Protein AF-A0A948RF99-F1 (afdb_monomer_lite)

Secondary structure (DSSP, 8-state):
--HHHHHHHHHHHHHHHHHHHHHHHHHHHHHHHHHHHTT--S--HHHHHHHHHHHHHHHHHTTS-HHHHHHTT-

Foldseek 3Di:
DDPVVVVVVVVVVVVVVVVVVVVVVVVLVVVQVVCVVVVHDNDDVVVLVVVLVVQLVVCVVVVHDSVVSVVVVD

Radius of gyration: 16.43 Å; chains: 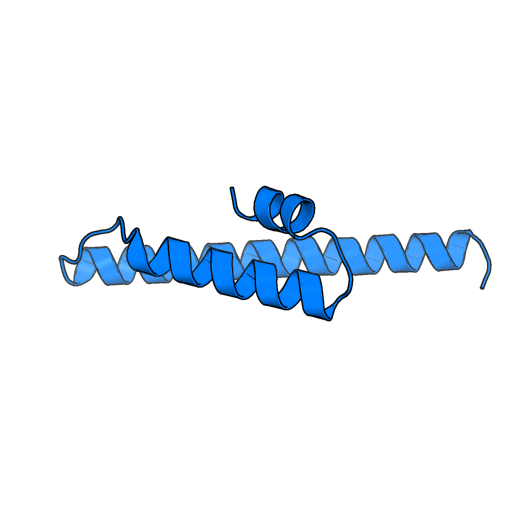1; bounding box: 36×20×45 Å

Structure (mmCIF, N/CA/C/O backbone):
data_AF-A0A948RF99-F1
#
_entry.id   AF-A0A948RF99-F1
#
loop_
_atom_site.group_PDB
_atom_site.id
_atom_site.type_symbol
_atom_site.label_atom_id
_atom_site.label_alt_id
_atom_site.label_comp_id
_atom_site.label_asym_id
_atom_site.label_entity_id
_atom_site.label_seq_id
_atom_site.pdbx_PDB_ins_code
_atom_site.Cartn_x
_atom_site.Cartn_y
_atom_site.Cartn_z
_atom_site.occupancy
_atom_site.B_iso_or_equiv
_atom_site.auth_seq_id
_atom_site.auth_comp_id
_atom_site.auth_asym_id
_atom_site.auth_atom_id
_atom_site.pdbx_PDB_model_num
ATOM 1 N N . MET A 1 1 ? 13.809 -13.672 -21.633 1.00 74.31 1 MET A N 1
ATOM 2 C CA . MET A 1 1 ? 12.599 -12.849 -21.449 1.00 74.31 1 MET A CA 1
ATOM 3 C C . MET A 1 1 ? 12.851 -11.536 -22.157 1.00 74.31 1 MET A C 1
ATOM 5 O O . MET A 1 1 ? 13.926 -10.981 -21.947 1.00 74.31 1 MET A O 1
ATOM 9 N N . ASN A 1 2 ? 11.972 -11.118 -23.064 1.00 95.12 2 ASN A N 1
ATOM 10 C CA . ASN A 1 2 ? 12.136 -9.838 -23.760 1.00 95.12 2 ASN A CA 1
ATOM 11 C C . ASN A 1 2 ? 11.529 -8.689 -22.925 1.00 95.12 2 ASN A C 1
ATOM 13 O O . ASN A 1 2 ? 10.983 -8.916 -21.845 1.00 95.12 2 ASN A O 1
ATOM 17 N N . LEU A 1 3 ? 11.657 -7.451 -23.406 1.00 97.12 3 LEU A N 1
ATOM 18 C CA . LEU A 1 3 ? 11.141 -6.274 -22.701 1.00 97.12 3 LEU A CA 1
ATOM 19 C C . LEU A 1 3 ? 9.614 -6.317 -22.520 1.00 97.12 3 LEU A C 1
ATOM 21 O O . LEU A 1 3 ? 9.111 -5.913 -21.474 1.00 97.12 3 LEU A O 1
ATOM 25 N N . ASP A 1 4 ? 8.883 -6.828 -23.506 1.00 97.81 4 ASP A N 1
ATOM 26 C CA . ASP A 1 4 ? 7.422 -6.884 -23.462 1.00 97.81 4 ASP A CA 1
ATOM 27 C C . ASP A 1 4 ? 6.921 -7.944 -22.474 1.00 97.81 4 ASP A C 1
ATOM 29 O O . ASP A 1 4 ? 5.936 -7.725 -21.773 1.00 97.81 4 ASP A O 1
ATOM 33 N N . ASP A 1 5 ? 7.635 -9.061 -22.342 1.00 97.88 5 ASP A N 1
ATOM 34 C CA . ASP A 1 5 ? 7.360 -10.082 -21.332 1.00 97.88 5 ASP A CA 1
ATOM 35 C C . ASP A 1 5 ? 7.564 -9.533 -19.909 1.00 97.88 5 ASP A C 1
ATOM 37 O O . ASP A 1 5 ? 6.799 -9.855 -19.000 1.00 97.88 5 ASP A O 1
ATOM 41 N N . LEU A 1 6 ? 8.599 -8.707 -19.702 1.00 98.06 6 LEU A N 1
ATOM 42 C CA . LEU A 1 6 ? 8.848 -8.053 -18.413 1.00 98.06 6 LEU A CA 1
ATOM 43 C C . LEU A 1 6 ? 7.753 -7.034 -18.088 1.00 98.06 6 LEU A C 1
ATOM 45 O O . LEU A 1 6 ? 7.279 -7.001 -16.956 1.00 98.06 6 LEU A O 1
ATOM 49 N N . ARG A 1 7 ? 7.313 -6.247 -19.077 1.00 97.94 7 ARG A N 1
ATOM 50 C CA . ARG A 1 7 ? 6.206 -5.292 -18.914 1.00 97.94 7 ARG A CA 1
ATOM 51 C C . ARG A 1 7 ? 4.904 -5.988 -18.532 1.00 97.94 7 ARG A C 1
ATOM 53 O O . ARG A 1 7 ? 4.285 -5.590 -17.558 1.00 97.94 7 ARG A O 1
ATOM 60 N N . LYS A 1 8 ? 4.558 -7.095 -19.195 1.00 98.19 8 LYS A N 1
ATOM 61 C CA . LYS A 1 8 ? 3.371 -7.890 -18.833 1.00 98.19 8 LYS A CA 1
ATOM 62 C C . LYS A 1 8 ? 3.416 -8.389 -17.393 1.00 98.19 8 LYS A C 1
ATOM 64 O O . LYS A 1 8 ? 2.410 -8.340 -16.698 1.00 98.19 8 LYS A O 1
ATOM 69 N N . LYS A 1 9 ? 4.584 -8.838 -16.924 1.00 98.25 9 LYS A N 1
ATOM 70 C CA . LYS A 1 9 ? 4.755 -9.245 -15.523 1.00 98.25 9 LYS A CA 1
ATOM 71 C C . LYS A 1 9 ? 4.557 -8.092 -14.543 1.00 98.25 9 LYS A C 1
ATOM 73 O O . LYS A 1 9 ? 4.023 -8.320 -13.460 1.00 98.25 9 LYS A O 1
ATOM 78 N N . ILE A 1 10 ? 4.992 -6.885 -14.903 1.00 97.81 10 ILE A N 1
ATOM 79 C CA . ILE A 1 10 ? 4.736 -5.680 -14.106 1.00 97.81 10 ILE A CA 1
ATOM 80 C C . ILE A 1 10 ? 3.230 -5.417 -14.063 1.00 97.81 10 ILE A C 1
ATOM 82 O O . ILE A 1 10 ? 2.676 -5.384 -12.972 1.00 97.81 10 ILE A O 1
ATOM 86 N N . ASP A 1 11 ? 2.553 -5.383 -15.214 1.00 98.25 11 ASP A N 1
ATOM 87 C CA . ASP A 1 11 ? 1.103 -5.150 -15.286 1.00 98.25 11 ASP A CA 1
ATOM 88 C C . ASP A 1 11 ? 0.307 -6.177 -14.451 1.00 98.25 11 ASP A C 1
ATOM 90 O O . ASP A 1 11 ? -0.641 -5.840 -13.738 1.00 98.25 11 ASP A O 1
ATOM 94 N N . GLU A 1 12 ? 0.707 -7.451 -14.503 1.00 98.50 12 GLU A N 1
ATOM 95 C CA . GLU A 1 12 ? 0.120 -8.523 -13.693 1.00 98.50 12 GLU A CA 1
ATOM 96 C C . GLU A 1 12 ? 0.361 -8.323 -12.192 1.00 98.50 12 GLU A C 1
ATOM 98 O O . GLU A 1 12 ? -0.532 -8.587 -11.382 1.00 98.50 12 GLU A O 1
ATOM 103 N N . THR A 1 13 ? 1.556 -7.865 -11.817 1.00 98.12 13 THR A N 1
ATOM 104 C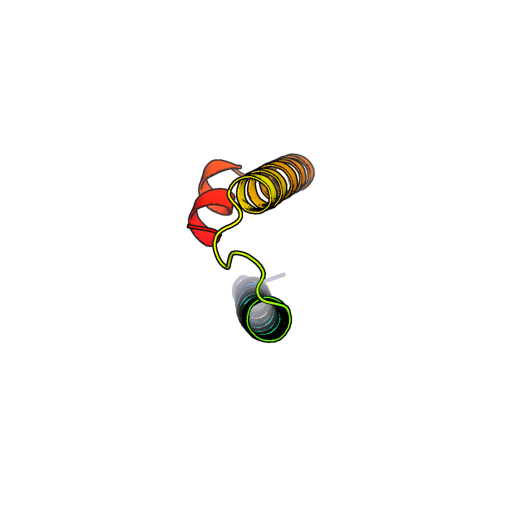 CA . THR A 1 13 ? 1.914 -7.571 -10.424 1.00 98.12 13 THR A CA 1
ATOM 105 C C . THR A 1 13 ? 1.121 -6.373 -9.910 1.00 98.12 13 THR A C 1
ATOM 107 O O . THR A 1 13 ? 0.525 -6.448 -8.836 1.00 98.12 13 THR A O 1
ATOM 110 N N . ASP A 1 14 ? 1.007 -5.311 -10.702 1.00 97.75 14 ASP A N 1
ATOM 111 C CA . ASP A 1 14 ? 0.244 -4.110 -10.360 1.00 97.75 14 ASP A CA 1
ATOM 112 C C . ASP A 1 14 ? -1.242 -4.429 -10.164 1.00 97.75 14 ASP A C 1
ATOM 114 O O . ASP A 1 14 ? -1.867 -3.992 -9.191 1.00 97.75 14 ASP A O 1
ATOM 118 N N . ALA A 1 15 ? -1.812 -5.283 -11.018 1.00 98.31 15 ALA A N 1
ATOM 119 C CA . ALA A 1 15 ? -3.180 -5.761 -10.848 1.00 98.31 15 ALA A CA 1
ATOM 120 C C . ALA A 1 15 ? -3.374 -6.525 -9.523 1.00 98.31 15 ALA A C 1
ATOM 122 O O . ALA A 1 15 ? -4.435 -6.418 -8.897 1.00 98.31 15 ALA A O 1
ATOM 123 N N . GLN A 1 16 ? -2.374 -7.290 -9.077 1.00 98.38 16 GLN A N 1
ATOM 124 C CA . GLN A 1 16 ? -2.412 -7.973 -7.779 1.00 98.38 16 GLN A CA 1
ATOM 125 C C . GLN A 1 16 ? -2.303 -6.983 -6.618 1.00 98.38 16 GLN A C 1
ATOM 127 O O . GLN A 1 16 ? -3.082 -7.092 -5.670 1.00 98.38 16 GLN A O 1
ATOM 132 N N . ILE A 1 17 ? -1.417 -5.988 -6.714 1.00 95.25 17 ILE A N 1
ATOM 133 C CA . ILE A 1 17 ? -1.269 -4.928 -5.707 1.00 95.25 17 ILE A CA 1
ATOM 134 C C . ILE A 1 17 ? -2.611 -4.220 -5.488 1.00 95.25 17 ILE A C 1
ATOM 136 O O . ILE A 1 17 ? -3.088 -4.140 -4.356 1.00 95.25 17 ILE A O 1
ATOM 140 N N . VAL A 1 18 ? -3.279 -3.788 -6.563 1.00 96.62 18 VAL A N 1
ATOM 141 C CA . VAL A 1 18 ? -4.582 -3.106 -6.468 1.00 96.62 18 VAL A CA 1
ATOM 142 C C . VAL A 1 18 ? -5.642 -3.996 -5.811 1.00 96.62 18 VAL A C 1
ATOM 144 O O . VAL A 1 18 ? -6.407 -3.525 -4.964 1.00 96.62 18 VAL A O 1
ATOM 147 N N . ARG A 1 19 ? -5.689 -5.291 -6.151 1.00 98.00 19 ARG A N 1
ATOM 148 C CA . ARG A 1 19 ? -6.639 -6.238 -5.538 1.00 98.00 19 ARG A CA 1
ATOM 149 C C . ARG A 1 19 ? -6.397 -6.402 -4.040 1.00 98.00 19 ARG A C 1
ATOM 151 O O . ARG A 1 19 ? -7.360 -6.367 -3.276 1.00 98.00 19 ARG A O 1
ATOM 158 N N . LEU A 1 20 ? -5.138 -6.535 -3.627 1.00 96.50 20 LEU A N 1
ATOM 159 C CA . LEU A 1 20 ? -4.761 -6.683 -2.219 1.00 96.50 20 LEU A CA 1
ATOM 160 C C . LEU A 1 20 ? -5.058 -5.414 -1.412 1.00 96.50 20 LEU A C 1
ATOM 162 O O . LEU A 1 20 ? -5.553 -5.501 -0.288 1.00 96.50 20 LEU A O 1
ATOM 166 N N . ILE A 1 21 ? -4.827 -4.230 -1.987 1.00 93.19 21 ILE A N 1
ATOM 167 C CA . ILE A 1 21 ? -5.203 -2.956 -1.358 1.00 93.19 21 ILE A CA 1
ATOM 168 C C . ILE A 1 21 ? -6.722 -2.891 -1.165 1.00 93.19 21 ILE A C 1
ATOM 170 O O . ILE A 1 21 ? -7.189 -2.579 -0.069 1.00 93.19 21 ILE A O 1
ATOM 174 N N . ALA A 1 22 ? -7.503 -3.234 -2.193 1.00 95.88 22 ALA A N 1
ATOM 175 C CA . ALA A 1 22 ? -8.961 -3.241 -2.098 1.00 95.88 22 ALA A CA 1
ATOM 176 C C . ALA A 1 22 ? -9.471 -4.222 -1.028 1.00 95.88 22 ALA A C 1
ATOM 178 O O . ALA A 1 22 ? -10.393 -3.896 -0.282 1.00 95.88 22 ALA A O 1
ATOM 179 N N . GLU A 1 23 ? -8.870 -5.407 -0.924 1.00 97.31 23 GLU A N 1
ATOM 180 C CA . GLU A 1 23 ? -9.181 -6.376 0.131 1.00 97.31 23 GLU A CA 1
ATOM 181 C C . GLU A 1 23 ? -8.862 -5.819 1.524 1.00 97.31 23 GLU A C 1
ATOM 183 O O . GLU A 1 23 ? -9.718 -5.847 2.412 1.00 97.31 23 GLU A O 1
ATOM 188 N N . ARG A 1 24 ? -7.673 -5.228 1.703 1.00 94.94 24 ARG A N 1
ATOM 189 C CA . ARG A 1 24 ? -7.265 -4.594 2.964 1.00 94.94 24 ARG A CA 1
ATOM 190 C C . ARG A 1 24 ? -8.241 -3.499 3.397 1.00 94.94 24 ARG A C 1
ATOM 192 O O . ARG A 1 24 ? -8.546 -3.407 4.586 1.00 94.94 24 ARG A O 1
ATOM 199 N N . LEU A 1 25 ? -8.735 -2.687 2.460 1.00 92.38 25 LEU A N 1
ATOM 200 C CA . LEU A 1 25 ? -9.716 -1.636 2.748 1.00 92.38 25 LEU A CA 1
ATOM 201 C C . LEU A 1 25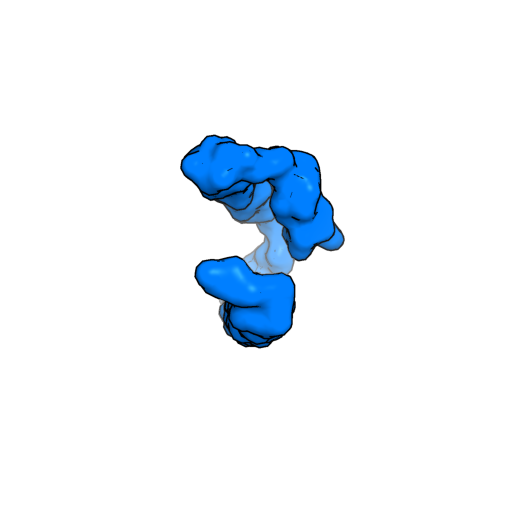 ? -11.048 -2.214 3.236 1.00 92.38 25 LEU A C 1
ATOM 203 O O . LEU A 1 25 ? -11.556 -1.755 4.255 1.00 92.38 25 LEU A O 1
ATOM 207 N N . ARG A 1 26 ? -11.571 -3.266 2.593 1.00 96.62 26 ARG A N 1
ATOM 208 C CA . ARG A 1 26 ? -12.807 -3.934 3.051 1.00 96.62 26 ARG A CA 1
ATOM 209 C C . ARG A 1 26 ? -12.657 -4.504 4.461 1.00 96.62 26 ARG A C 1
ATOM 211 O O . ARG A 1 26 ? -13.533 -4.312 5.296 1.00 96.62 26 ARG A O 1
ATOM 218 N N . ILE A 1 27 ? -11.521 -5.142 4.752 1.00 95.19 27 ILE A N 1
ATOM 219 C CA . ILE A 1 27 ? -11.226 -5.653 6.099 1.00 95.19 27 ILE A CA 1
ATOM 220 C C . ILE A 1 27 ? -11.178 -4.500 7.111 1.00 95.19 27 ILE A C 1
ATOM 222 O O . ILE A 1 27 ? -11.741 -4.611 8.198 1.00 95.19 27 ILE A O 1
ATOM 226 N N . ALA A 1 28 ? -10.530 -3.382 6.769 1.00 90.06 28 ALA A N 1
ATOM 227 C CA . ALA A 1 28 ? -10.467 -2.211 7.640 1.00 90.06 28 ALA A CA 1
ATOM 228 C C . ALA A 1 28 ? -11.858 -1.602 7.899 1.00 90.06 28 ALA A C 1
ATOM 230 O O . ALA A 1 28 ? -12.153 -1.216 9.033 1.00 90.06 28 ALA A O 1
ATOM 231 N N . GLU A 1 29 ? -12.729 -1.561 6.888 1.00 91.88 29 GLU A N 1
ATOM 232 C CA . GLU A 1 29 ? -14.124 -1.141 7.042 1.00 91.88 29 GLU A CA 1
ATOM 233 C C . GLU A 1 29 ? -14.891 -2.051 8.001 1.00 91.88 29 GLU A C 1
ATOM 235 O O . GLU A 1 29 ? -15.582 -1.552 8.891 1.00 91.88 29 GLU A O 1
ATOM 240 N N . ASP A 1 30 ? -14.753 -3.369 7.866 1.00 94.38 30 ASP A N 1
ATOM 241 C CA . ASP A 1 30 ? -15.436 -4.328 8.736 1.00 94.38 30 ASP A CA 1
ATOM 242 C C . ASP A 1 30 ? -14.915 -4.267 10.179 1.00 94.38 30 ASP A C 1
ATOM 244 O O . ASP A 1 30 ? -15.708 -4.292 11.124 1.00 94.38 30 ASP A O 1
ATOM 248 N N . VAL A 1 31 ? -13.607 -4.058 10.372 1.00 89.88 31 VAL A N 1
ATOM 249 C CA . VAL A 1 31 ? -13.029 -3.739 11.690 1.00 89.88 31 VAL A CA 1
ATOM 250 C 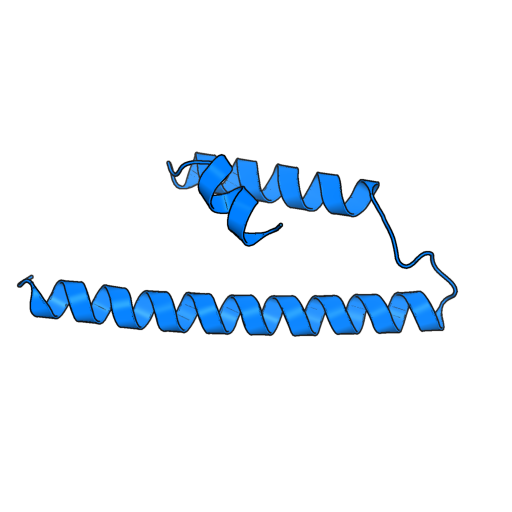C . VAL A 1 31 ? -13.643 -2.453 12.251 1.00 89.88 31 VAL A C 1
ATOM 252 O O . VAL A 1 31 ? -14.006 -2.400 13.428 1.00 89.88 31 VAL A O 1
ATOM 255 N N . GLY A 1 32 ? -13.798 -1.417 11.424 1.00 88.75 32 GLY A N 1
ATOM 256 C CA . GLY A 1 32 ? -14.428 -0.156 11.814 1.00 88.75 32 GLY A CA 1
ATOM 257 C C . GLY A 1 32 ? -15.895 -0.318 12.226 1.00 88.75 32 GLY A C 1
ATOM 258 O O . GLY A 1 32 ? -16.302 0.235 13.250 1.00 88.75 32 GLY A O 1
ATOM 259 N N . LYS A 1 33 ? -16.682 -1.101 11.476 1.00 90.81 33 LYS A N 1
ATOM 260 C CA . LYS A 1 33 ? -18.077 -1.439 11.817 1.00 90.81 33 LYS A CA 1
ATOM 261 C C . LYS A 1 33 ? -18.147 -2.183 13.147 1.00 90.81 33 LYS A C 1
ATOM 263 O O . LYS A 1 33 ? -18.866 -1.745 14.041 1.00 90.81 33 LYS A O 1
ATOM 268 N N . ASN A 1 34 ? -17.326 -3.220 13.319 1.00 91.12 34 ASN A N 1
ATOM 269 C CA . ASN A 1 34 ? -17.278 -3.995 14.555 1.00 91.12 34 ASN A CA 1
ATOM 270 C C . ASN A 1 34 ? -16.932 -3.116 15.770 1.00 91.12 34 ASN A C 1
ATOM 272 O O . ASN A 1 34 ? -17.613 -3.186 16.793 1.00 91.12 34 ASN A O 1
ATOM 276 N N . LYS A 1 35 ? -15.930 -2.233 15.654 1.00 87.38 35 LYS A N 1
ATOM 277 C CA . LYS A 1 35 ? -15.571 -1.294 16.729 1.00 87.38 35 LYS A CA 1
ATOM 278 C C . LYS A 1 35 ? -16.729 -0.366 17.100 1.00 87.38 35 LYS A C 1
ATOM 280 O O . LYS A 1 35 ? -16.970 -0.165 18.287 1.00 87.38 35 LYS A O 1
ATOM 285 N N . ARG A 1 36 ? -17.458 0.164 16.109 1.00 85.44 36 ARG A N 1
ATOM 286 C CA . ARG A 1 36 ? -18.632 1.026 16.342 1.00 85.44 36 ARG A CA 1
ATOM 287 C C . ARG A 1 36 ? -19.754 0.283 17.061 1.00 85.44 36 ARG A C 1
ATOM 289 O O . ARG A 1 36 ? -20.300 0.820 18.017 1.00 85.44 36 ARG A O 1
ATOM 296 N N . GLU A 1 37 ? -20.068 -0.936 16.631 1.00 87.94 37 GLU A N 1
ATOM 297 C CA . GLU A 1 37 ? -21.125 -1.763 17.233 1.00 87.94 37 GLU A CA 1
ATOM 298 C C . GLU A 1 37 ? -20.843 -2.101 18.703 1.00 87.94 37 GLU A C 1
ATOM 300 O O . GLU A 1 37 ? -21.765 -2.145 19.512 1.00 87.94 37 GLU A O 1
ATOM 305 N N . HIS A 1 38 ? -19.570 -2.279 19.065 1.00 83.56 38 HIS A N 1
ATOM 306 C CA . HIS A 1 38 ? -19.150 -2.637 20.424 1.00 83.56 38 HIS A CA 1
ATOM 307 C C . HIS A 1 38 ? -18.742 -1.425 21.283 1.00 83.56 38 HIS A C 1
ATOM 309 O O . HIS A 1 38 ? -18.255 -1.606 22.396 1.00 83.56 38 HIS A O 1
ATOM 315 N N . GLY A 1 39 ? -18.915 -0.191 20.788 1.00 73.69 39 GLY A N 1
ATOM 316 C CA . GLY A 1 39 ? -18.568 1.032 21.524 1.00 73.69 39 GLY A CA 1
ATOM 317 C C . GLY A 1 39 ? -17.063 1.241 21.754 1.00 73.69 39 GLY A C 1
ATOM 318 O O . GLY A 1 39 ? -16.677 2.017 22.627 1.00 73.69 39 GLY A O 1
ATOM 319 N N . ASN A 1 40 ? -16.207 0.563 20.987 1.00 75.19 40 ASN A N 1
ATOM 320 C CA . ASN A 1 40 ? -14.755 0.701 21.081 1.00 75.19 40 ASN A CA 1
ATOM 321 C C . ASN A 1 40 ? -14.275 1.993 20.403 1.00 75.19 40 ASN A C 1
ATOM 323 O O . ASN A 1 40 ? -14.872 2.472 19.435 1.00 75.19 40 ASN A O 1
ATOM 327 N N . GLN A 1 41 ? -13.143 2.534 20.865 1.00 77.38 41 GLN A N 1
ATOM 328 C CA . GLN A 1 41 ? -12.496 3.663 20.194 1.00 77.38 41 GLN A CA 1
ATOM 329 C C . GLN A 1 41 ? -12.095 3.280 18.762 1.00 77.38 41 GLN A C 1
ATOM 331 O O . GLN A 1 41 ? -11.478 2.238 18.513 1.00 77.38 41 GLN A O 1
ATOM 336 N N . ILE A 1 42 ? -12.473 4.132 17.806 1.00 74.00 42 ILE A N 1
ATOM 337 C CA . ILE A 1 42 ? -12.154 3.938 16.387 1.00 74.00 42 ILE A CA 1
ATOM 338 C C . ILE A 1 42 ? -10.639 4.075 16.178 1.00 74.00 42 ILE A C 1
ATOM 340 O O . ILE A 1 42 ? -10.033 3.207 15.547 1.00 74.00 42 ILE A O 1
ATOM 344 N N . GLU A 1 43 ? -10.040 5.111 16.770 1.00 78.50 43 GLU A N 1
ATOM 345 C CA . GLU A 1 43 ? -8.599 5.367 16.744 1.00 78.50 43 GLU A CA 1
ATOM 346 C C . GLU A 1 43 ? -7.866 4.431 17.715 1.00 78.50 43 GLU A C 1
ATOM 348 O O . GLU A 1 43 ? -8.226 4.319 18.886 1.00 78.50 43 GLU A O 1
ATOM 353 N N . ASP A 1 44 ? -6.839 3.745 17.217 1.00 83.94 44 ASP A N 1
ATOM 354 C CA . ASP A 1 44 ? -6.003 2.840 18.004 1.00 83.94 44 ASP A CA 1
ATOM 355 C C . ASP A 1 44 ? -4.543 3.000 17.571 1.00 83.94 44 ASP A C 1
ATOM 357 O O . ASP A 1 44 ? -4.011 2.250 16.747 1.00 83.94 44 ASP A O 1
ATOM 361 N N . LYS A 1 45 ? -3.890 4.012 18.152 1.00 85.50 45 LYS A N 1
ATOM 362 C CA . LYS A 1 45 ? -2.486 4.354 17.873 1.00 85.50 45 LYS A CA 1
ATOM 363 C C . LYS A 1 45 ? -1.528 3.199 18.166 1.00 85.50 45 LYS A C 1
ATOM 365 O O . LYS A 1 45 ? -0.489 3.069 17.520 1.00 85.50 45 LYS A O 1
ATOM 370 N N . GLY A 1 46 ? -1.864 2.354 19.145 1.00 88.88 46 GLY A N 1
ATOM 371 C CA . GLY A 1 46 ? -1.087 1.157 19.457 1.00 88.88 46 GLY A CA 1
ATOM 372 C C . GLY A 1 46 ? -1.140 0.168 18.299 1.00 88.88 46 GLY A C 1
ATOM 373 O O . GLY A 1 46 ? -0.100 -0.300 17.827 1.00 88.88 46 GLY A O 1
ATOM 374 N N . ARG A 1 47 ? -2.343 -0.093 17.779 1.00 89.19 47 ARG A N 1
ATOM 375 C CA . ARG A 1 47 ? -2.532 -0.966 16.620 1.00 89.19 47 ARG A CA 1
ATOM 376 C C . ARG A 1 47 ? -1.862 -0.420 15.366 1.00 89.19 47 ARG A C 1
ATOM 378 O O . ARG A 1 47 ? -1.248 -1.219 14.656 1.00 89.19 47 ARG A O 1
ATOM 385 N N . GLU A 1 48 ? -1.959 0.882 15.107 1.00 89.19 48 GLU A N 1
ATOM 386 C CA . GLU A 1 48 ? -1.304 1.553 13.972 1.00 89.19 48 GLU A CA 1
ATOM 387 C C . GLU A 1 48 ? 0.211 1.361 14.009 1.00 89.19 48 GLU A C 1
ATOM 389 O O . GLU A 1 48 ? 0.798 0.910 13.025 1.00 89.19 48 GLU A O 1
ATOM 394 N N . ARG A 1 49 ? 0.836 1.578 15.172 1.00 91.19 49 ARG A N 1
ATOM 395 C CA . ARG A 1 49 ? 2.273 1.343 15.347 1.00 91.19 49 ARG A CA 1
ATOM 396 C C . ARG A 1 49 ? 2.662 -0.101 15.028 1.00 91.19 49 ARG A C 1
ATOM 398 O O . ARG A 1 49 ? 3.614 -0.320 14.290 1.00 91.19 49 ARG A O 1
ATOM 405 N N . VAL A 1 50 ? 1.887 -1.078 15.506 1.00 93.38 50 VAL A N 1
ATOM 406 C CA . VAL A 1 50 ? 2.130 -2.501 15.208 1.00 93.38 50 VAL A CA 1
ATOM 407 C C . VAL A 1 50 ? 1.973 -2.810 13.714 1.00 93.38 50 VAL A C 1
ATOM 409 O O . VAL A 1 50 ? 2.719 -3.632 13.186 1.00 93.38 50 VAL A O 1
ATOM 412 N N . VAL A 1 51 ? 1.026 -2.177 13.001 1.00 92.44 51 VAL A N 1
ATOM 413 C CA . VAL A 1 51 ? 0.943 -2.316 11.532 1.00 92.44 51 VAL A CA 1
ATOM 414 C C . VAL A 1 51 ? 2.240 -1.825 10.895 1.00 92.44 51 VAL A C 1
ATOM 416 O O . VAL A 1 51 ? 2.843 -2.572 10.129 1.00 92.44 51 VAL A O 1
ATOM 419 N N . LEU A 1 52 ? 2.674 -0.608 11.223 1.00 92.56 52 LEU A N 1
ATOM 420 C CA . LEU A 1 52 ? 3.860 0.001 10.620 1.00 92.56 52 LEU A CA 1
ATOM 421 C C . LEU A 1 52 ? 5.130 -0.805 10.918 1.00 92.56 52 LEU A C 1
ATOM 423 O O . LEU A 1 52 ? 5.915 -1.059 10.008 1.00 92.56 52 LEU A O 1
ATOM 427 N N . ASP A 1 53 ? 5.309 -1.275 12.153 1.00 94.44 53 ASP A N 1
ATOM 428 C CA . ASP A 1 53 ? 6.460 -2.100 12.534 1.00 94.44 53 ASP A CA 1
ATOM 429 C C . ASP A 1 53 ? 6.499 -3.418 11.737 1.00 94.44 53 ASP A C 1
ATOM 431 O O . ASP A 1 53 ? 7.552 -3.807 11.222 1.00 94.44 53 ASP A O 1
ATOM 435 N N . ASN A 1 54 ? 5.346 -4.072 11.552 1.00 94.25 54 ASN A N 1
ATOM 436 C CA . ASN A 1 54 ? 5.247 -5.294 10.749 1.00 94.25 54 ASN A CA 1
ATOM 437 C C . ASN A 1 54 ? 5.580 -5.039 9.275 1.00 94.25 54 ASN A C 1
ATOM 439 O O . ASN A 1 54 ? 6.305 -5.815 8.654 1.00 94.25 54 ASN A O 1
ATOM 443 N N . VAL A 1 55 ? 5.073 -3.943 8.715 1.00 93.81 55 VAL A N 1
ATOM 444 C CA . VAL A 1 55 ? 5.309 -3.563 7.318 1.00 93.81 55 VAL A CA 1
ATOM 445 C C . VAL A 1 55 ? 6.786 -3.254 7.077 1.00 93.81 55 VAL A C 1
ATOM 447 O O . VAL A 1 55 ? 7.365 -3.743 6.108 1.00 93.81 55 VAL A O 1
ATOM 450 N N . LYS A 1 56 ? 7.439 -2.542 8.001 1.00 93.88 56 LYS A N 1
ATOM 451 C CA . LYS A 1 56 ? 8.888 -2.291 7.954 1.00 93.88 56 LYS A CA 1
ATOM 452 C C . LYS A 1 56 ? 9.698 -3.581 8.021 1.00 93.88 56 LYS A C 1
ATOM 454 O O . LYS A 1 56 ? 10.702 -3.712 7.321 1.00 93.88 56 LYS A O 1
ATOM 459 N N . ALA A 1 57 ? 9.282 -4.537 8.850 1.00 95.00 57 ALA A N 1
ATOM 460 C CA . ALA A 1 57 ? 9.935 -5.840 8.932 1.00 95.00 57 ALA A CA 1
ATOM 461 C C . ALA A 1 57 ? 9.804 -6.631 7.619 1.00 95.00 57 ALA A C 1
ATOM 463 O O . ALA A 1 57 ? 10.783 -7.230 7.170 1.00 95.00 57 ALA A O 1
ATOM 464 N N . LEU A 1 58 ? 8.632 -6.589 6.974 1.00 94.75 58 LEU A N 1
ATOM 465 C CA . LEU A 1 58 ? 8.417 -7.198 5.659 1.00 94.75 58 LEU A CA 1
ATOM 466 C C . LEU A 1 58 ? 9.263 -6.523 4.573 1.00 94.75 58 LEU A C 1
ATOM 468 O O . LEU A 1 58 ? 9.938 -7.224 3.827 1.00 94.75 58 LEU A O 1
ATOM 472 N N . ALA A 1 59 ? 9.316 -5.189 4.539 1.00 94.31 59 ALA A N 1
ATOM 473 C CA . ALA A 1 59 ? 10.147 -4.445 3.590 1.00 94.31 59 ALA A CA 1
ATOM 474 C C . ALA A 1 59 ? 11.626 -4.864 3.672 1.00 94.31 59 ALA A C 1
ATOM 476 O O . ALA A 1 59 ? 12.256 -5.170 2.661 1.00 94.31 59 ALA A O 1
ATOM 477 N N . ARG A 1 60 ? 12.161 -4.984 4.895 1.00 94.56 60 ARG A N 1
ATOM 478 C CA . ARG A 1 60 ? 13.533 -5.468 5.125 1.00 94.56 60 ARG A CA 1
ATOM 479 C C . ARG A 1 60 ? 13.739 -6.894 4.628 1.00 94.56 60 ARG A C 1
ATOM 481 O O . ARG A 1 60 ? 14.782 -7.182 4.053 1.00 94.56 60 ARG A O 1
ATOM 488 N N . LYS A 1 61 ? 12.766 -7.782 4.849 1.00 96.44 61 LYS A N 1
ATOM 489 C CA . LYS A 1 61 ? 12.833 -9.178 4.395 1.00 96.44 61 LYS A CA 1
ATOM 490 C C . LYS A 1 61 ? 12.878 -9.279 2.868 1.00 96.44 61 LYS A C 1
ATOM 492 O O . LYS A 1 61 ? 13.632 -10.092 2.343 1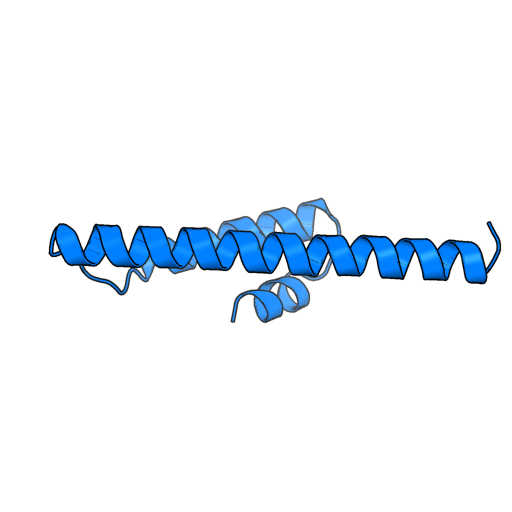.00 96.44 61 LYS A O 1
ATOM 497 N N . GLU A 1 62 ? 12.116 -8.435 2.180 1.00 95.94 62 GLU A N 1
ATOM 498 C CA . GLU A 1 62 ? 12.090 -8.362 0.715 1.00 95.94 62 GLU A CA 1
ATOM 499 C C . GLU A 1 62 ? 13.236 -7.507 0.134 1.00 95.94 62 GLU A C 1
ATOM 501 O O . GLU A 1 62 ? 13.349 -7.369 -1.079 1.00 95.94 62 GLU A O 1
ATOM 506 N N . ASN A 1 63 ? 14.131 -6.979 0.982 1.00 96.31 63 ASN A N 1
ATOM 507 C CA . ASN A 1 63 ? 15.259 -6.115 0.612 1.00 96.31 63 ASN A CA 1
ATOM 508 C C . ASN A 1 63 ? 14.845 -4.839 -0.146 1.00 96.31 63 ASN A C 1
ATOM 510 O O . ASN A 1 63 ? 15.553 -4.388 -1.047 1.00 96.31 63 ASN A O 1
ATOM 514 N N . ILE A 1 64 ? 13.714 -4.244 0.237 1.00 94.62 64 ILE A N 1
ATOM 515 C CA . ILE A 1 64 ? 13.216 -2.973 -0.305 1.00 94.62 64 ILE A CA 1
ATOM 516 C C . ILE A 1 64 ? 13.219 -1.875 0.764 1.00 94.62 64 ILE A C 1
ATOM 518 O O . ILE A 1 64 ? 13.294 -2.147 1.967 1.00 94.62 64 ILE A O 1
ATOM 522 N N . SER A 1 65 ? 13.159 -0.618 0.320 1.00 94.75 65 SER A N 1
ATOM 523 C CA . SER A 1 65 ? 13.124 0.554 1.198 1.00 94.75 65 SER A CA 1
ATOM 524 C C . SER A 1 65 ? 11.923 0.485 2.138 1.00 94.75 65 SER A C 1
ATOM 526 O O . SER A 1 65 ? 10.776 0.388 1.711 1.00 94.75 65 SER A O 1
ATOM 528 N N . SER A 1 66 ? 12.179 0.547 3.445 1.00 91.75 66 SER A N 1
ATOM 529 C CA . SER A 1 66 ? 11.100 0.597 4.431 1.00 91.75 66 SER A CA 1
ATOM 530 C C . SER A 1 66 ? 10.314 1.907 4.389 1.00 91.75 66 SER A C 1
ATOM 532 O O . SER A 1 66 ? 9.186 1.921 4.866 1.00 91.75 66 SER A O 1
ATOM 534 N N . GLU A 1 67 ? 10.914 2.979 3.866 1.00 90.56 67 GLU A N 1
ATOM 535 C CA . GLU A 1 67 ? 10.270 4.285 3.690 1.00 90.56 67 GLU A CA 1
ATOM 536 C C . GLU A 1 67 ? 9.247 4.215 2.551 1.00 90.56 67 GLU A C 1
ATOM 538 O O . GLU A 1 67 ? 8.073 4.476 2.781 1.00 90.56 67 GLU A O 1
ATOM 543 N N . ASP A 1 68 ? 9.646 3.687 1.391 1.00 90.44 68 ASP A N 1
ATOM 544 C CA . ASP A 1 68 ? 8.766 3.534 0.224 1.00 90.44 68 ASP A CA 1
ATOM 545 C C . ASP A 1 68 ? 7.545 2.660 0.545 1.00 90.44 68 ASP A C 1
ATOM 547 O O . ASP A 1 68 ? 6.435 2.923 0.089 1.00 90.44 68 ASP A O 1
ATOM 551 N N . VAL A 1 69 ? 7.734 1.604 1.346 1.00 90.75 69 VAL A N 1
ATOM 552 C CA . VAL A 1 69 ? 6.614 0.761 1.780 1.00 90.75 69 VAL A CA 1
ATOM 553 C C . VAL A 1 69 ? 5.764 1.479 2.826 1.00 90.75 69 VAL A C 1
ATOM 555 O O . VAL A 1 69 ? 4.550 1.319 2.813 1.00 90.75 69 VAL A O 1
ATOM 558 N N . GLU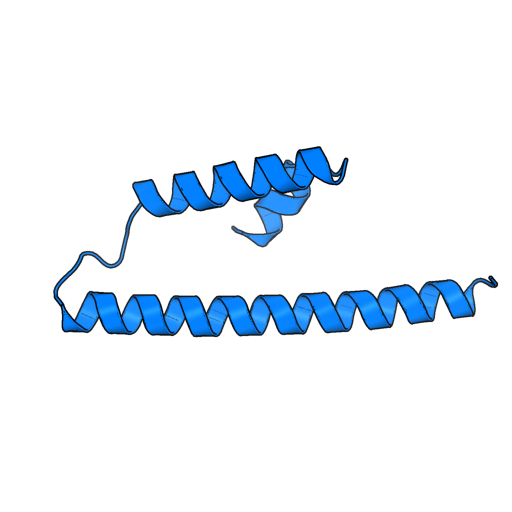 A 1 70 ? 6.356 2.266 3.727 1.00 89.69 70 GLU A N 1
ATOM 559 C CA . GLU A 1 70 ? 5.602 3.049 4.713 1.00 89.69 70 GLU A CA 1
ATOM 560 C C . GLU A 1 70 ? 4.682 4.078 4.043 1.00 89.69 70 GLU A C 1
ATOM 562 O O . GLU A 1 70 ? 3.544 4.235 4.487 1.00 89.69 70 GLU A O 1
ATOM 567 N N . ASP A 1 71 ? 5.122 4.702 2.951 1.00 89.12 71 ASP A N 1
ATOM 568 C CA . ASP A 1 71 ? 4.334 5.678 2.188 1.00 89.12 71 ASP A CA 1
ATOM 569 C C . ASP A 1 71 ? 3.057 5.084 1.578 1.00 89.12 71 ASP A C 1
ATOM 571 O O . ASP A 1 71 ? 2.080 5.797 1.380 1.00 89.12 71 ASP A O 1
ATOM 575 N N . ILE A 1 72 ? 3.005 3.768 1.351 1.00 87.00 72 ILE A N 1
ATOM 576 C CA . ILE A 1 72 ? 1.782 3.076 0.903 1.00 87.00 72 ILE A CA 1
ATOM 577 C C . ILE A 1 72 ? 0.734 2.995 2.033 1.00 87.00 72 ILE A C 1
ATOM 579 O O . ILE A 1 72 ? -0.458 2.813 1.780 1.00 87.00 72 ILE A O 1
ATOM 583 N N . TYR A 1 73 ? 1.170 3.080 3.293 1.00 82.00 73 TYR A N 1
ATOM 584 C CA . TYR A 1 73 ? 0.328 2.917 4.483 1.00 82.00 73 TYR A CA 1
ATOM 585 C C . TYR A 1 73 ? -0.066 4.245 5.142 1.00 82.00 73 TYR A C 1
ATOM 587 O O . TYR A 1 73 ? -0.850 4.211 6.097 1.00 82.00 73 TYR A O 1
ATOM 595 N N . ARG A 1 74 ? 0.478 5.369 4.669 1.00 75.00 74 ARG A N 1
ATOM 596 C CA . ARG A 1 74 ? 0.139 6.731 5.101 1.00 75.00 74 ARG A CA 1
ATOM 597 C C . ARG A 1 74 ? -0.956 7.321 4.219 1.00 75.00 74 ARG A C 1
ATOM 599 O O . ARG A 1 74 ? -1.792 8.055 4.789 1.00 75.00 74 ARG A O 1
#

Sequence (74 aa):
MNLDDLRKKIDETDAQIVRLIAERLRIAEDVGKNKREHGNQIEDKGRERVVLDNVKALARKENISSEDVEDIYR

pLDDT: mean 91.61, std 6.57, range [73.69, 98.5]